Protein AF-A0A1U9Z6N2-F1 (afdb_monomer_lite)

InterPro domains:
  IPR008523 Protein of unknown function DUF805 [PF05656] (53-151)
  IPR008523 Protein of unknown function DUF805 [PTHR34980] (44-156)

Organism: NCBI:txid1122214

Sequence (159 aa):
MANARLLRSLRTGRSLMPGQQGKIMSESPTSIVGRDHRNVGFVEAFQLTFKNYALFSGRSSRGAFWFWVLWTIIISGVLGGIDSVLFGKVGYLQGLWNLATLIPSIAISARRLHDVGRSGWWQLIGFTVIGLFVLLYWYCKPGQEQTNDFGADVEAGRA

Structure (mmCIF, N/CA/C/O backbone):
data_AF-A0A1U9Z6N2-F1
#
_entry.id   AF-A0A1U9Z6N2-F1
#
loop_
_atom_site.group_PDB
_atom_site.id
_atom_site.type_symbol
_atom_site.label_atom_id
_atom_site.label_alt_id
_atom_site.label_comp_id
_atom_site.label_asym_id
_atom_site.label_entity_id
_atom_site.label_seq_id
_atom_site.pdbx_PDB_ins_code
_atom_site.Cartn_x
_atom_site.Cartn_y
_atom_site.Cartn_z
_atom_site.occupancy
_atom_site.B_iso_or_equiv
_atom_site.auth_seq_id
_atom_site.auth_comp_id
_atom_site.auth_asym_id
_atom_site.auth_atom_id
_atom_site.pdbx_PDB_model_num
ATOM 1 N N . MET A 1 1 ? -39.430 45.584 53.805 1.00 47.53 1 MET A N 1
ATOM 2 C CA . MET A 1 1 ? -39.440 45.876 52.356 1.00 47.53 1 MET A CA 1
ATOM 3 C C . MET A 1 1 ? -38.312 45.083 51.708 1.00 47.53 1 MET A C 1
ATOM 5 O O . MET A 1 1 ? -37.198 45.243 52.170 1.00 47.53 1 MET A O 1
ATOM 9 N N . ALA A 1 2 ? -38.644 44.238 50.716 1.00 47.06 2 ALA A N 1
ATOM 10 C CA . ALA A 1 2 ? -37.782 43.577 49.712 1.00 47.06 2 ALA A CA 1
ATOM 11 C C . ALA A 1 2 ? -36.593 42.698 50.188 1.00 47.06 2 ALA A C 1
ATOM 13 O O . ALA A 1 2 ? -35.789 43.110 50.999 1.00 47.06 2 ALA A O 1
ATOM 14 N N . ASN A 1 3 ? -36.294 41.507 49.666 1.00 45.03 3 ASN A N 1
ATOM 15 C CA . ASN A 1 3 ? -37.001 40.521 48.848 1.00 45.03 3 ASN A CA 1
ATOM 16 C C . ASN A 1 3 ? -36.0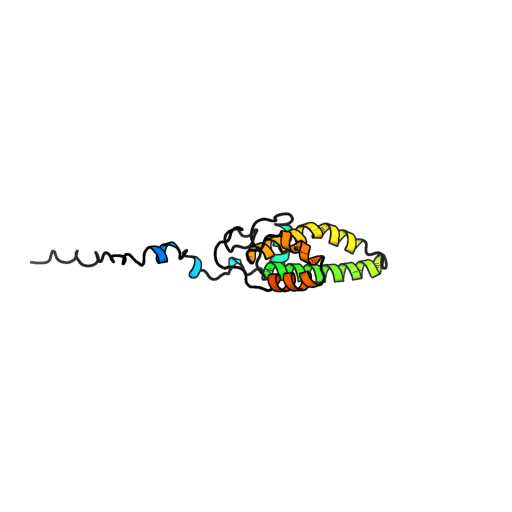82 39.274 48.830 1.00 45.03 3 ASN A C 1
ATOM 18 O O . ASN A 1 3 ? -35.190 39.159 47.995 1.00 45.03 3 ASN A O 1
ATOM 22 N N . ALA A 1 4 ? -36.262 38.334 49.760 1.00 55.12 4 ALA A N 1
ATOM 23 C CA . ALA A 1 4 ? -35.518 37.068 49.802 1.00 55.12 4 ALA A CA 1
ATOM 24 C C . ALA A 1 4 ? -36.138 36.031 48.843 1.00 55.12 4 ALA A C 1
ATOM 26 O O . ALA A 1 4 ? -36.643 34.991 49.266 1.00 55.12 4 ALA A O 1
ATOM 27 N N . ARG A 1 5 ? -36.205 36.351 47.543 1.00 59.22 5 ARG A N 1
ATOM 28 C CA . ARG A 1 5 ? -36.990 35.559 46.581 1.00 59.22 5 ARG A CA 1
ATOM 29 C C . ARG A 1 5 ? -36.342 35.433 45.196 1.00 59.22 5 ARG A C 1
ATOM 31 O O . ARG A 1 5 ? -37.028 35.620 44.206 1.00 59.22 5 ARG A O 1
ATOM 38 N N . LEU A 1 6 ? -35.051 35.088 45.113 1.00 52.03 6 LEU A N 1
ATOM 39 C CA . LEU A 1 6 ? -34.388 34.723 43.842 1.00 52.03 6 LEU A CA 1
ATOM 40 C C . LEU A 1 6 ? -33.299 33.636 43.989 1.00 52.03 6 LEU A C 1
ATOM 42 O O . LEU A 1 6 ? -32.254 33.707 43.359 1.00 52.03 6 LEU A O 1
ATOM 46 N N . LEU A 1 7 ? -33.523 32.595 44.797 1.00 49.47 7 LEU A N 1
ATOM 47 C CA . LEU A 1 7 ? -32.662 31.395 44.799 1.00 49.47 7 LEU A CA 1
ATOM 48 C C . LEU A 1 7 ? -33.505 30.117 44.804 1.00 49.47 7 LEU A C 1
ATOM 50 O O . LEU A 1 7 ? -33.452 29.322 45.742 1.00 49.47 7 LEU A O 1
ATOM 54 N N . ARG A 1 8 ? -34.367 29.936 43.795 1.00 56.94 8 ARG A N 1
ATOM 55 C CA . ARG A 1 8 ? -35.213 28.734 43.742 1.00 56.94 8 ARG A CA 1
ATOM 56 C C . ARG A 1 8 ? -35.734 28.336 42.356 1.00 56.94 8 ARG A C 1
ATOM 58 O O . ARG A 1 8 ? -36.897 27.964 42.256 1.00 56.94 8 ARG A O 1
ATOM 65 N N . SER A 1 9 ? -34.930 28.380 41.288 1.00 55.06 9 SER A N 1
ATOM 66 C CA . SER A 1 9 ? -35.453 27.917 39.985 1.00 55.06 9 SER A CA 1
ATOM 67 C C . SER A 1 9 ? -34.528 27.175 39.025 1.00 55.06 9 SER A C 1
ATOM 69 O O . SER A 1 9 ? -34.965 26.945 37.908 1.00 55.06 9 SER A O 1
ATOM 71 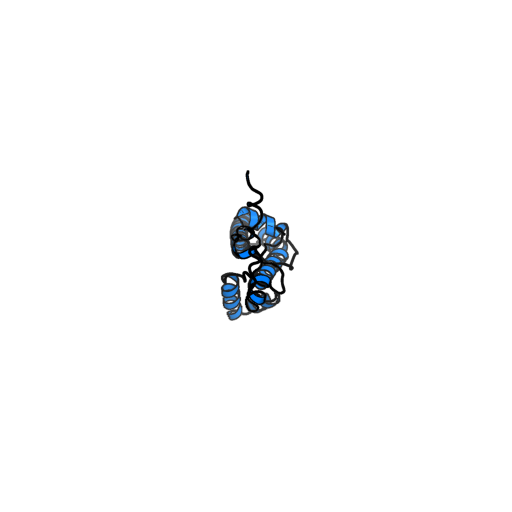N N . LEU A 1 10 ? -33.335 26.702 39.403 1.00 52.41 10 LEU A N 1
ATOM 72 C CA . LEU A 1 10 ? -32.579 25.791 38.516 1.00 52.41 10 LEU A CA 1
ATOM 73 C C . LEU A 1 10 ? -32.012 24.566 39.245 1.00 52.41 10 LEU A C 1
ATOM 75 O O . LEU A 1 10 ? -30.939 24.067 38.932 1.00 52.41 10 LEU A O 1
ATOM 79 N N . ARG A 1 11 ? -32.788 24.028 40.194 1.00 55.97 11 ARG A N 1
ATOM 80 C CA . ARG A 1 11 ? -32.681 22.624 40.615 1.00 55.97 11 ARG A CA 1
ATOM 81 C C . ARG A 1 11 ? -33.735 21.803 39.878 1.00 55.97 11 ARG A C 1
ATOM 83 O O . ARG A 1 11 ? -34.561 21.139 40.494 1.00 55.97 11 ARG A O 1
ATOM 90 N N . THR A 1 12 ? -33.722 21.855 38.553 1.00 55.84 12 THR A N 1
ATOM 91 C CA . THR A 1 12 ? -34.437 20.859 37.755 1.00 55.84 12 THR A CA 1
ATOM 92 C C . THR A 1 12 ? -33.459 19.719 37.543 1.00 55.84 12 THR A C 1
ATOM 94 O O . THR A 1 12 ? -32.788 19.623 36.519 1.00 55.84 12 THR A O 1
ATOM 97 N N . GLY A 1 13 ? -33.325 18.888 38.579 1.00 50.91 13 GLY A N 1
ATOM 98 C CA . GLY A 1 13 ? -32.757 17.558 38.435 1.00 50.91 13 GLY A CA 1
ATOM 99 C C . GLY A 1 13 ? -33.603 16.831 37.404 1.00 50.91 13 GLY A C 1
ATOM 100 O O . GLY A 1 13 ? -34.703 16.371 37.705 1.00 50.91 13 GLY A O 1
ATOM 101 N N . ARG A 1 14 ? -33.120 16.815 36.162 1.00 58.38 14 ARG A N 1
ATOM 102 C CA . ARG A 1 14 ? -33.678 16.027 35.073 1.00 58.38 14 ARG A CA 1
ATOM 103 C C . ARG A 1 14 ? -33.489 14.575 35.481 1.00 58.38 14 ARG A C 1
ATOM 105 O O . ARG A 1 14 ? -32.421 14.011 35.280 1.00 58.38 14 ARG A O 1
ATOM 112 N N . SER A 1 15 ? -34.503 14.026 36.143 1.00 57.16 15 SER A N 1
ATOM 113 C CA . SER A 1 15 ? -34.599 12.607 36.448 1.00 57.16 15 SER A CA 1
ATOM 114 C C . SER A 1 15 ? -34.407 11.858 35.135 1.00 57.16 15 SER A C 1
ATOM 116 O O . SER A 1 15 ? -35.240 11.943 34.228 1.00 57.16 15 SER A O 1
ATOM 118 N N . LEU A 1 16 ? -33.234 11.245 34.980 1.00 56.09 16 LEU A N 1
ATOM 119 C CA . LEU A 1 16 ? -32.918 10.437 33.818 1.00 56.09 16 LEU A CA 1
ATOM 120 C C . LEU A 1 16 ? -33.858 9.238 33.874 1.00 56.09 16 LEU A C 1
ATOM 122 O O . LEU A 1 16 ? -33.782 8.425 34.792 1.00 56.09 16 LEU A O 1
ATOM 126 N N . MET A 1 17 ? -34.770 9.175 32.906 1.00 57.25 17 MET A N 1
ATOM 127 C CA . MET A 1 17 ? -35.677 8.050 32.714 1.00 57.25 17 MET A CA 1
ATOM 128 C C . MET A 1 17 ? -34.866 6.739 32.768 1.00 57.25 17 MET A C 1
ATOM 130 O O . MET A 1 17 ? -33.853 6.644 32.066 1.00 57.25 17 MET A O 1
ATOM 134 N N . PRO A 1 18 ? -35.280 5.727 33.552 1.00 57.66 18 PRO A N 1
ATOM 135 C CA . PRO A 1 18 ? -34.489 4.517 33.816 1.0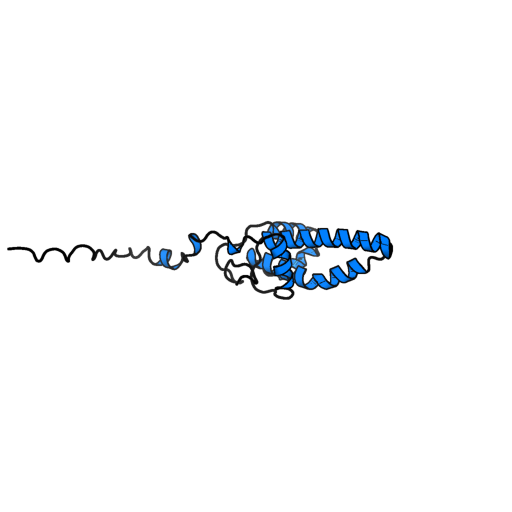0 57.66 18 PRO A CA 1
ATOM 136 C C . PRO A 1 18 ? -34.166 3.668 32.569 1.00 57.66 18 PRO A C 1
ATOM 138 O O . PRO A 1 18 ? -33.338 2.770 32.641 1.00 57.66 18 PRO A O 1
ATOM 141 N N . GLY A 1 19 ? -34.750 3.981 31.405 1.00 55.22 19 GLY A N 1
ATOM 142 C CA . GLY A 1 19 ? -34.420 3.368 30.110 1.00 55.22 19 GLY A CA 1
ATOM 143 C C . GLY A 1 19 ? -33.428 4.146 29.228 1.00 55.22 19 GLY A C 1
ATOM 144 O O . GLY A 1 19 ? -33.098 3.678 28.144 1.00 55.22 19 GLY A O 1
ATOM 145 N N . GLN A 1 20 ? -32.965 5.336 29.634 1.00 54.16 20 GLN A N 1
ATOM 146 C CA . GLN A 1 20 ? -32.043 6.170 28.838 1.00 54.16 20 GLN A CA 1
ATOM 147 C C . GLN A 1 20 ? -30.576 6.047 29.278 1.00 54.16 20 GLN A C 1
ATOM 149 O O . GLN A 1 20 ? -29.684 6.277 28.468 1.00 54.16 20 GLN A O 1
ATOM 154 N N . GLN A 1 21 ? -30.296 5.632 30.519 1.00 50.22 21 GLN A N 1
ATOM 155 C CA . GLN A 1 21 ? -28.917 5.492 31.020 1.00 50.22 21 GLN A CA 1
ATOM 156 C C . GLN A 1 21 ? -28.086 4.476 30.219 1.00 50.22 21 GLN A C 1
ATOM 158 O O . GLN A 1 21 ? -26.914 4.726 29.957 1.00 50.22 21 GLN A O 1
ATOM 163 N N . GLY A 1 22 ? -28.702 3.386 29.745 1.00 49.69 22 GLY A N 1
ATOM 164 C CA . GLY A 1 22 ? -28.019 2.394 28.907 1.00 49.69 22 GLY A CA 1
ATOM 165 C C . GLY A 1 22 ? -27.646 2.903 27.509 1.00 49.69 22 GLY A C 1
ATOM 166 O O . GLY A 1 22 ? -26.674 2.430 26.935 1.00 49.69 22 GLY A O 1
ATOM 167 N N . LYS A 1 23 ? -28.380 3.892 26.979 1.00 51.22 23 LYS A N 1
ATOM 168 C CA . LYS A 1 23 ? -28.142 4.459 25.642 1.00 51.22 23 LYS A CA 1
ATOM 169 C C . LYS A 1 23 ? -27.112 5.591 25.667 1.00 51.22 23 LYS A C 1
ATOM 171 O O . LYS A 1 23 ? -26.280 5.692 24.774 1.00 51.22 23 LYS A O 1
ATOM 176 N N . ILE A 1 24 ? -27.127 6.408 26.720 1.00 52.84 24 ILE A N 1
ATOM 177 C CA . ILE A 1 24 ? -26.227 7.564 26.844 1.00 52.84 24 ILE A CA 1
ATOM 178 C C . ILE A 1 24 ? -24.794 7.119 27.193 1.00 52.84 24 ILE A C 1
ATOM 180 O O . ILE A 1 24 ? -23.842 7.787 26.812 1.00 52.84 24 ILE A O 1
ATOM 184 N N . MET A 1 25 ? -24.615 5.975 27.868 1.00 49.19 25 MET A N 1
ATOM 185 C CA . MET A 1 25 ? -23.278 5.481 28.232 1.00 49.19 25 MET A CA 1
ATOM 186 C C . MET A 1 25 ? -22.560 4.726 27.094 1.00 49.19 25 MET A C 1
ATOM 188 O O . MET A 1 25 ? -21.350 4.531 27.173 1.00 49.19 25 MET A O 1
ATOM 192 N N . SER A 1 26 ? -23.275 4.317 26.034 1.00 53.66 26 SER A N 1
ATOM 193 C CA . SER A 1 26 ? -22.680 3.677 24.845 1.00 53.66 26 SER A CA 1
ATOM 194 C C . SER A 1 26 ? -22.383 4.650 23.704 1.00 53.66 26 SER A C 1
ATOM 196 O O . SER A 1 26 ? -21.594 4.339 22.814 1.00 53.66 26 SER A O 1
ATOM 198 N N . GLU A 1 27 ? -23.027 5.817 23.696 1.00 54.69 27 GLU A N 1
ATOM 199 C CA . GLU A 1 27 ? -22.744 6.875 22.730 1.00 54.69 27 GLU A CA 1
ATOM 200 C C . GLU A 1 27 ? -21.505 7.644 23.205 1.00 54.69 27 GLU A C 1
ATOM 202 O O . GLU A 1 27 ? -21.586 8.676 23.868 1.00 54.69 27 GLU A O 1
ATOM 207 N N . SER A 1 28 ? -20.327 7.089 22.896 1.00 54.28 28 SER A N 1
ATOM 208 C CA . SER A 1 28 ? -19.051 7.802 22.998 1.00 54.28 28 SER A CA 1
ATOM 209 C C . SER A 1 28 ? -19.193 9.205 22.375 1.00 54.28 28 SER A C 1
ATOM 211 O O . SER A 1 28 ? -19.788 9.310 21.296 1.00 54.28 28 SER A O 1
ATOM 213 N N . PRO A 1 29 ? -18.619 10.273 22.967 1.00 52.62 29 PRO A N 1
ATOM 214 C CA . PRO A 1 29 ? -18.702 11.653 22.463 1.00 52.62 29 PRO A CA 1
ATOM 215 C C . PRO A 1 29 ? -18.167 11.870 21.036 1.00 52.62 29 PRO A C 1
ATOM 217 O O . PRO A 1 29 ? -18.135 12.995 20.552 1.00 52.62 29 PRO A O 1
ATOM 220 N N . THR A 1 30 ? -17.710 10.825 20.352 1.00 54.38 30 THR A N 1
ATOM 221 C CA . THR A 1 30 ? -17.123 10.875 19.014 1.00 54.38 30 THR A CA 1
ATOM 222 C C . THR A 1 30 ? -18.124 11.104 17.881 1.00 54.38 30 THR A C 1
ATOM 224 O O . THR A 1 30 ? -17.682 11.410 16.780 1.00 54.38 30 THR A O 1
ATOM 227 N N . SER A 1 31 ? -19.446 11.020 18.091 1.00 53.53 31 SER A N 1
ATOM 228 C CA . SER A 1 31 ? -20.420 11.200 16.991 1.00 53.53 31 SER A CA 1
ATOM 229 C C . SER A 1 31 ? -20.492 12.631 16.429 1.00 53.53 31 SER A C 1
ATOM 231 O O . SER A 1 31 ? -20.969 12.827 15.313 1.00 53.53 31 SER A O 1
ATOM 233 N N . ILE A 1 32 ? -19.992 13.624 17.170 1.00 53.53 32 ILE A N 1
ATOM 234 C CA . ILE A 1 32 ? -19.933 15.044 16.771 1.00 53.53 32 ILE A CA 1
ATOM 235 C C . ILE A 1 32 ? -18.569 15.477 16.215 1.00 53.53 32 ILE A C 1
ATOM 237 O O . ILE A 1 32 ? -18.455 16.574 15.670 1.00 53.53 32 ILE A O 1
ATOM 241 N N . VAL A 1 33 ? -17.541 14.628 16.309 1.00 58.81 33 VAL A N 1
ATOM 242 C CA . VAL A 1 33 ? -16.225 14.885 15.711 1.00 58.81 33 VAL A CA 1
ATOM 243 C C . VAL A 1 33 ? -16.229 14.263 14.317 1.00 58.81 33 VAL A C 1
ATOM 245 O O . VAL A 1 33 ? -16.231 13.042 14.166 1.00 58.81 33 VAL A O 1
ATOM 248 N N . GLY A 1 34 ? -16.276 15.098 13.276 1.00 64.12 34 GLY A N 1
ATOM 249 C CA . GLY A 1 34 ? -16.109 14.626 11.899 1.00 64.12 34 GLY A CA 1
ATOM 250 C C . GLY A 1 34 ? -14.816 13.813 11.771 1.00 64.12 34 GLY A C 1
ATOM 251 O O . GLY A 1 34 ? -13.837 14.113 12.445 1.00 64.12 34 GLY A O 1
ATOM 252 N N . ARG A 1 35 ? -14.795 12.774 10.923 1.00 71.25 35 ARG A N 1
ATOM 253 C CA . ARG A 1 35 ? -13.655 11.841 10.777 1.00 71.25 35 ARG A CA 1
ATOM 254 C C . ARG A 1 35 ? -12.412 12.469 10.112 1.00 71.25 35 ARG A C 1
ATOM 256 O O . ARG A 1 35 ? -11.803 11.842 9.246 1.00 71.25 35 ARG A O 1
ATOM 263 N N . ASP A 1 36 ? -12.003 13.674 10.499 1.00 73.00 36 ASP A N 1
ATOM 264 C CA . ASP A 1 36 ? -10.854 14.386 9.927 1.00 73.00 36 ASP A CA 1
ATOM 265 C C . ASP A 1 36 ? -9.541 13.596 10.080 1.00 73.00 36 ASP A C 1
ATOM 267 O O . ASP A 1 36 ? -8.759 13.486 9.137 1.00 73.00 36 ASP A O 1
ATOM 271 N N . HIS A 1 37 ? -9.395 12.878 11.192 1.00 74.19 37 HIS A N 1
ATOM 272 C CA . HIS A 1 37 ? -8.277 12.004 11.519 1.00 74.19 37 HIS A CA 1
ATOM 273 C C . HIS A 1 37 ? -8.100 10.831 10.544 1.00 74.19 37 HIS A C 1
ATOM 275 O O . HIS A 1 37 ? -7.059 10.175 10.566 1.00 74.19 37 HIS A O 1
ATOM 281 N N . ARG A 1 38 ? -9.073 10.588 9.651 1.00 80.44 38 ARG A N 1
ATOM 282 C CA . ARG A 1 38 ? -9.039 9.551 8.605 1.00 80.44 38 ARG A CA 1
ATOM 283 C C . ARG A 1 38 ? -8.792 10.119 7.209 1.00 80.44 38 ARG A C 1
ATOM 285 O O . ARG A 1 38 ? -8.583 9.351 6.271 1.00 80.44 38 ARG A O 1
ATOM 292 N N . ASN A 1 39 ? -8.813 11.441 7.055 1.00 87.81 39 ASN A N 1
ATOM 293 C CA . ASN A 1 39 ? -8.459 12.102 5.808 1.00 87.81 39 ASN A CA 1
ATOM 294 C C . ASN A 1 39 ? -6.938 12.178 5.725 1.00 87.81 39 ASN A C 1
ATOM 296 O O . ASN A 1 39 ? -6.320 13.069 6.303 1.00 87.81 39 ASN A O 1
ATOM 300 N N . VAL A 1 40 ? -6.340 11.198 5.055 1.00 91.38 40 VAL A N 1
ATOM 301 C CA . VAL A 1 40 ? -4.898 11.140 4.802 1.00 91.38 40 VAL A CA 1
ATOM 302 C C . VAL A 1 40 ? -4.606 11.765 3.448 1.00 91.38 40 VAL A C 1
ATOM 304 O O . VAL A 1 40 ? -5.240 11.397 2.463 1.00 91.38 40 VAL A O 1
ATOM 307 N N . GLY A 1 41 ? -3.671 12.715 3.398 1.00 93.38 41 GLY A N 1
ATOM 308 C CA . GLY A 1 41 ? -3.248 13.348 2.148 1.00 93.38 41 GLY A CA 1
ATOM 309 C C . GLY A 1 41 ? -2.360 12.444 1.285 1.00 93.38 41 GLY A C 1
ATOM 310 O O . GLY A 1 41 ? -1.773 11.476 1.764 1.00 93.38 41 GLY A O 1
ATOM 311 N N . PHE A 1 42 ? -2.200 12.794 0.007 1.00 93.06 42 PHE A N 1
ATOM 312 C CA . PHE A 1 42 ? -1.390 12.028 -0.951 1.00 93.06 42 PHE A CA 1
ATOM 313 C C . PHE A 1 42 ? 0.073 11.835 -0.503 1.00 93.06 42 PHE A C 1
ATOM 315 O O . PHE A 1 42 ? 0.581 10.715 -0.492 1.00 93.06 42 PHE A O 1
ATOM 322 N N . VAL A 1 43 ? 0.746 12.917 -0.095 1.00 94.75 43 VAL A N 1
ATOM 323 C CA . VAL A 1 43 ? 2.140 12.876 0.401 1.00 94.75 43 VAL A CA 1
ATOM 324 C C . VAL A 1 43 ? 2.215 12.227 1.779 1.00 94.75 43 VAL A C 1
ATOM 326 O O . VAL A 1 43 ? 3.136 11.478 2.093 1.00 94.75 43 VAL A O 1
ATOM 329 N N . GLU A 1 44 ? 1.215 12.491 2.607 1.00 93.62 44 GLU A N 1
ATOM 330 C CA . GLU A 1 44 ? 1.172 11.981 3.965 1.00 93.62 44 GLU A CA 1
ATOM 331 C C . GLU A 1 44 ? 1.032 10.457 4.005 1.00 93.62 44 GLU A C 1
ATOM 333 O O . GLU A 1 44 ? 1.668 9.812 4.831 1.00 93.62 44 GLU A O 1
ATOM 338 N N . ALA A 1 45 ? 0.276 9.856 3.082 1.00 93.69 45 ALA A N 1
ATOM 339 C CA . ALA A 1 45 ? 0.177 8.403 2.964 1.00 93.69 45 ALA A CA 1
ATOM 340 C C . ALA A 1 45 ? 1.550 7.744 2.746 1.00 93.69 45 ALA A C 1
ATOM 342 O O . ALA A 1 45 ? 1.837 6.692 3.323 1.00 93.69 45 ALA A O 1
ATOM 343 N N . PHE A 1 46 ? 2.421 8.383 1.960 1.00 94.19 46 PHE A N 1
ATOM 344 C CA . PHE A 1 46 ? 3.792 7.924 1.753 1.00 94.19 46 PHE A CA 1
ATOM 345 C C . PHE A 1 46 ? 4.586 7.976 3.063 1.00 94.19 46 PHE A C 1
ATOM 347 O O . PHE A 1 46 ? 5.142 6.968 3.498 1.00 94.19 46 PHE A O 1
ATOM 354 N N . GLN A 1 47 ? 4.565 9.121 3.749 1.00 94.12 47 GLN A N 1
ATOM 355 C CA . GLN A 1 47 ? 5.257 9.306 5.027 1.00 94.12 47 GLN A CA 1
ATOM 356 C C . GLN A 1 47 ? 4.751 8.341 6.104 1.00 94.12 47 GLN A C 1
ATOM 358 O O . GLN A 1 47 ? 5.551 7.710 6.789 1.00 94.12 47 GLN A O 1
ATOM 363 N N . LEU A 1 48 ? 3.433 8.175 6.228 1.00 92.81 48 LEU A N 1
ATOM 364 C CA . LEU A 1 48 ? 2.810 7.257 7.179 1.00 92.81 48 LEU A CA 1
ATOM 365 C C . LEU A 1 48 ? 3.166 5.802 6.890 1.00 92.81 48 LEU A C 1
ATOM 367 O O . LEU A 1 48 ? 3.305 5.023 7.829 1.00 92.81 48 LEU A O 1
ATOM 371 N N . THR A 1 49 ? 3.330 5.420 5.624 1.00 92.56 49 THR A N 1
ATOM 372 C CA . THR A 1 49 ? 3.716 4.048 5.277 1.00 92.56 49 THR A CA 1
ATOM 373 C C . THR A 1 49 ? 5.128 3.736 5.762 1.00 92.56 49 THR A C 1
ATOM 375 O O . THR A 1 49 ? 5.329 2.718 6.419 1.00 92.56 49 THR A O 1
ATOM 378 N N . PHE A 1 50 ? 6.085 4.639 5.536 1.00 93.19 50 PHE A N 1
ATOM 379 C CA . PHE A 1 50 ? 7.453 4.468 6.035 1.00 93.19 50 PHE A CA 1
ATOM 380 C C . PHE A 1 50 ? 7.579 4.700 7.548 1.00 93.19 50 PHE A C 1
ATOM 382 O O . PHE A 1 50 ? 8.376 4.030 8.197 1.00 93.19 50 PHE A O 1
ATOM 389 N N . LYS A 1 51 ? 6.760 5.573 8.148 1.00 93.56 51 LYS A N 1
ATOM 390 C CA . LYS A 1 51 ? 6.681 5.723 9.612 1.00 93.56 51 LYS A CA 1
ATOM 391 C C . LYS A 1 51 ? 6.190 4.433 10.275 1.00 93.56 51 LYS A C 1
ATOM 393 O O . LYS A 1 51 ? 6.699 4.035 11.315 1.00 93.56 51 LYS A O 1
ATOM 398 N N . ASN A 1 52 ? 5.225 3.765 9.647 1.00 91.69 52 ASN A N 1
ATOM 399 C CA . ASN A 1 52 ? 4.623 2.518 10.117 1.00 91.69 52 ASN A CA 1
ATOM 400 C C . ASN A 1 52 ? 5.149 1.299 9.336 1.00 91.69 52 ASN A C 1
ATOM 402 O O . ASN A 1 52 ? 4.379 0.393 9.009 1.00 91.69 52 ASN A O 1
ATOM 406 N N . TYR A 1 53 ? 6.449 1.287 9.024 1.00 91.06 53 TYR A N 1
ATOM 407 C CA . TYR A 1 53 ? 7.056 0.343 8.080 1.00 91.06 53 TYR A CA 1
ATOM 408 C C . TYR A 1 53 ? 6.789 -1.132 8.419 1.00 91.06 53 TYR A C 1
ATOM 410 O O . TYR A 1 53 ? 6.380 -1.902 7.558 1.00 91.06 53 TYR A O 1
ATOM 418 N N . ALA A 1 54 ? 6.978 -1.519 9.683 1.00 93.38 54 ALA A N 1
ATOM 419 C CA . ALA A 1 54 ? 6.735 -2.877 10.182 1.00 93.38 54 ALA A CA 1
ATOM 420 C C . ALA A 1 54 ? 5.648 -2.912 11.273 1.00 93.38 54 ALA A C 1
ATOM 422 O O . ALA A 1 54 ? 5.602 -3.831 12.090 1.00 93.38 54 ALA A O 1
ATOM 423 N N . LEU A 1 55 ? 4.779 -1.895 11.314 1.00 92.12 55 LEU A N 1
ATOM 424 C CA . LEU A 1 55 ? 3.691 -1.826 12.284 1.00 92.12 55 LEU A CA 1
ATOM 425 C C . LEU A 1 55 ? 2.434 -2.487 11.703 1.00 92.12 55 LEU A C 1
ATOM 427 O O . LEU A 1 55 ? 1.763 -1.933 10.829 1.00 92.12 55 LEU A O 1
ATOM 431 N N . PHE A 1 56 ? 2.122 -3.681 12.204 1.00 91.62 56 PHE A N 1
ATOM 432 C CA . PHE A 1 56 ? 0.943 -4.458 11.798 1.00 91.62 56 PHE A CA 1
ATOM 433 C C . PHE A 1 56 ? -0.297 -4.169 12.652 1.00 91.62 56 PHE A C 1
ATOM 435 O O . PHE A 1 56 ? -1.407 -4.534 12.268 1.00 91.62 56 PHE A O 1
ATOM 442 N N . SER A 1 57 ? -0.125 -3.532 13.811 1.00 88.31 57 SER A N 1
ATOM 443 C CA . SER A 1 57 ? -1.220 -3.160 14.703 1.00 88.31 57 SER A CA 1
ATOM 444 C C . SER A 1 57 ? -1.878 -1.845 14.284 1.00 88.31 57 SER A C 1
ATOM 446 O O . SER A 1 57 ? -1.297 -1.015 13.582 1.00 88.31 57 SER A O 1
ATOM 448 N N . GLY A 1 58 ? -3.121 -1.662 14.727 1.00 88.69 58 GLY A N 1
ATOM 449 C CA . GLY A 1 58 ? -3.925 -0.491 14.407 1.00 88.69 58 GLY A CA 1
ATOM 450 C C . GLY A 1 58 ? -4.665 -0.611 13.079 1.00 88.69 58 GLY A C 1
ATOM 451 O O . GLY A 1 58 ? -4.816 -1.696 12.505 1.00 88.69 58 GLY A O 1
ATOM 452 N N . ARG A 1 59 ? -5.170 0.534 12.617 1.00 90.94 59 ARG A N 1
ATOM 453 C CA . ARG A 1 59 ? -6.116 0.635 11.506 1.00 90.94 59 ARG A CA 1
ATOM 454 C C . ARG A 1 59 ? -5.625 1.650 10.486 1.00 90.94 59 ARG A C 1
ATOM 456 O O . ARG A 1 59 ? -4.969 2.630 10.837 1.00 90.94 59 ARG A O 1
ATOM 463 N N . SER A 1 60 ? -5.944 1.397 9.221 1.00 92.88 60 SER A N 1
ATOM 464 C CA . SER A 1 60 ? -5.646 2.328 8.135 1.00 92.88 60 SER A CA 1
ATOM 465 C C . SER A 1 60 ? -6.882 2.647 7.315 1.00 92.88 60 SER A C 1
ATOM 467 O O . SER A 1 60 ? -7.662 1.772 6.921 1.00 92.88 60 SER A O 1
ATOM 469 N N . SER A 1 61 ? -7.047 3.939 7.065 1.00 92.25 61 SER A N 1
ATOM 470 C CA . SER A 1 61 ? -8.098 4.507 6.243 1.00 92.25 61 SER A CA 1
ATOM 471 C C . SER A 1 61 ? -7.961 4.056 4.791 1.00 92.25 61 SER A C 1
ATOM 473 O O . SER A 1 61 ? -6.893 3.683 4.297 1.00 92.25 61 SER A O 1
ATOM 475 N N . ARG A 1 62 ? -9.076 4.145 4.061 1.00 92.88 62 ARG A N 1
ATOM 476 C CA . ARG A 1 62 ? -9.083 3.899 2.615 1.00 92.88 62 ARG A CA 1
ATOM 477 C C . ARG A 1 62 ? -8.131 4.845 1.873 1.00 92.88 62 ARG A C 1
ATOM 479 O O . ARG A 1 62 ? -7.491 4.415 0.925 1.00 92.88 62 ARG A O 1
ATOM 486 N N . GLY A 1 63 ? -8.032 6.104 2.314 1.00 92.56 63 GLY A N 1
ATOM 487 C CA . GLY A 1 63 ? -7.184 7.115 1.684 1.00 92.56 63 GLY A CA 1
ATOM 488 C C . GLY A 1 63 ? -5.712 6.731 1.768 1.00 92.56 63 GLY A C 1
ATOM 489 O O . GLY A 1 63 ? -5.052 6.651 0.739 1.00 92.56 63 GLY A O 1
ATOM 490 N N . ALA A 1 64 ? -5.233 6.387 2.968 1.00 94.31 64 ALA A N 1
ATOM 491 C CA . ALA A 1 64 ? -3.856 5.937 3.169 1.00 94.31 64 ALA A CA 1
ATOM 492 C C . ALA A 1 64 ? -3.507 4.723 2.295 1.00 94.31 64 ALA A C 1
ATOM 494 O O . ALA A 1 64 ? -2.488 4.726 1.607 1.00 94.31 64 ALA A O 1
ATOM 495 N N . PHE A 1 65 ? -4.381 3.711 2.277 1.00 95.25 65 PHE A N 1
ATOM 496 C CA . PHE A 1 65 ? -4.171 2.499 1.484 1.00 95.25 65 PHE A CA 1
ATOM 497 C C . PHE A 1 65 ? -4.140 2.781 -0.024 1.00 95.25 65 PHE A C 1
ATOM 499 O O . PHE A 1 65 ? -3.208 2.368 -0.709 1.00 95.25 65 PHE A O 1
ATOM 506 N N . TRP A 1 66 ? -5.128 3.504 -0.557 1.00 96.06 66 TRP A N 1
ATOM 507 C CA . TRP A 1 66 ? -5.205 3.762 -1.997 1.00 96.06 66 TRP A CA 1
ATOM 508 C C . TRP A 1 66 ? -4.112 4.713 -2.484 1.00 96.06 66 TRP A C 1
ATOM 510 O O . TRP A 1 66 ? -3.574 4.507 -3.569 1.00 96.06 66 TRP A O 1
ATOM 520 N N . PHE A 1 67 ? -3.719 5.705 -1.682 1.00 96.38 67 PHE A N 1
ATOM 521 C CA . PHE A 1 67 ? -2.573 6.547 -2.021 1.00 96.38 67 PHE A CA 1
ATOM 522 C C . PHE A 1 67 ? -1.254 5.778 -1.974 1.00 96.38 67 PHE A C 1
ATOM 524 O O . PHE A 1 67 ? -0.416 6.001 -2.844 1.00 96.38 67 PHE A O 1
ATOM 531 N N . TRP A 1 68 ? -1.081 4.835 -1.043 1.00 96.06 68 TRP A N 1
ATOM 532 C CA . TRP A 1 68 ? 0.063 3.923 -1.077 1.00 96.06 68 TRP A CA 1
ATOM 533 C C . TRP A 1 68 ? 0.108 3.116 -2.380 1.00 96.06 68 TRP A C 1
ATOM 535 O O . TRP A 1 68 ? 1.129 3.131 -3.061 1.00 96.06 68 TRP A O 1
ATOM 545 N N . VAL A 1 69 ? -1.009 2.497 -2.781 1.00 95.50 69 VAL A N 1
ATOM 546 C CA . VAL A 1 69 ? -1.099 1.746 -4.048 1.00 95.50 69 VAL A CA 1
ATOM 547 C C . VAL A 1 69 ? -0.732 2.628 -5.247 1.00 95.50 69 VAL A C 1
ATOM 549 O O . VAL A 1 69 ? 0.031 2.202 -6.114 1.00 95.50 69 VAL A O 1
ATOM 552 N N . LEU A 1 70 ? -1.220 3.872 -5.285 1.00 96.44 70 LEU A N 1
ATOM 553 C CA . LEU A 1 70 ? -0.866 4.827 -6.339 1.00 96.44 70 LEU A CA 1
ATOM 554 C C . LEU A 1 70 ? 0.634 5.149 -6.349 1.00 96.44 70 LEU A C 1
ATOM 556 O O . LEU A 1 70 ? 1.246 5.125 -7.416 1.00 96.44 70 LEU A O 1
ATOM 560 N N . TRP A 1 71 ? 1.246 5.392 -5.188 1.00 96.94 71 TR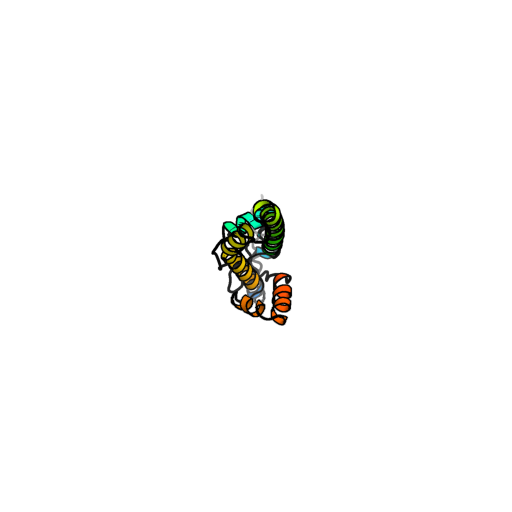P A N 1
ATOM 561 C CA . TRP A 1 71 ? 2.694 5.594 -5.090 1.00 96.94 71 TRP A CA 1
ATOM 562 C C . TRP A 1 71 ? 3.482 4.380 -5.575 1.00 96.94 71 TRP A C 1
ATOM 564 O O . TRP A 1 71 ? 4.442 4.546 -6.326 1.00 96.94 71 TRP A O 1
ATOM 574 N N . THR A 1 72 ? 3.064 3.165 -5.214 1.00 95.12 72 THR A N 1
ATOM 575 C CA . THR A 1 72 ? 3.700 1.933 -5.693 1.00 95.12 72 THR A CA 1
ATOM 576 C C . THR A 1 72 ? 3.646 1.836 -7.218 1.00 95.12 72 THR A C 1
ATOM 578 O O . THR A 1 72 ? 4.661 1.508 -7.830 1.00 95.12 72 THR A O 1
ATOM 581 N N . ILE A 1 73 ? 2.509 2.164 -7.845 1.00 95.19 73 ILE A N 1
ATOM 582 C CA . ILE A 1 73 ? 2.358 2.163 -9.310 1.00 95.19 73 ILE A CA 1
ATOM 583 C C . ILE A 1 73 ? 3.273 3.213 -9.956 1.00 95.19 73 ILE A C 1
ATOM 585 O O . ILE A 1 73 ? 4.006 2.887 -10.890 1.00 95.19 73 ILE A O 1
ATOM 589 N N . ILE A 1 74 ? 3.268 4.450 -9.445 1.00 96.44 74 ILE A N 1
ATOM 590 C CA . ILE A 1 74 ? 4.083 5.553 -9.978 1.00 96.44 74 ILE A CA 1
ATOM 591 C C . ILE A 1 74 ? 5.571 5.207 -9.898 1.00 96.44 74 ILE A C 1
ATOM 593 O O . ILE A 1 74 ? 6.277 5.278 -10.903 1.00 96.44 74 ILE A O 1
ATOM 597 N N . ILE A 1 75 ? 6.049 4.793 -8.722 1.00 95.56 75 ILE A N 1
ATOM 598 C CA . ILE A 1 75 ? 7.467 4.491 -8.503 1.00 95.56 75 ILE A CA 1
ATOM 599 C C . ILE A 1 75 ? 7.888 3.277 -9.330 1.00 95.56 75 ILE A C 1
ATOM 601 O O . ILE A 1 75 ? 8.941 3.317 -9.958 1.00 95.56 75 ILE A O 1
ATOM 605 N N . SER A 1 76 ? 7.051 2.240 -9.422 1.00 93.06 76 SER A N 1
ATOM 606 C CA . SER A 1 76 ? 7.348 1.075 -10.267 1.00 93.06 76 SER A CA 1
ATOM 607 C C . SER A 1 76 ? 7.465 1.453 -11.745 1.00 93.06 76 SER A C 1
ATOM 609 O O . SER A 1 76 ? 8.370 0.975 -12.423 1.00 93.06 76 SER A O 1
ATOM 611 N N . GLY A 1 77 ? 6.589 2.333 -12.244 1.00 92.81 77 GLY A N 1
ATOM 612 C CA . GLY A 1 77 ? 6.658 2.831 -13.619 1.00 92.81 77 GLY A CA 1
ATOM 613 C C . GLY A 1 77 ? 7.928 3.643 -13.890 1.00 92.81 77 GLY A C 1
ATOM 614 O O . GLY A 1 77 ? 8.605 3.413 -14.892 1.00 92.81 77 GLY A O 1
ATOM 615 N N . VAL A 1 78 ? 8.289 4.548 -12.975 1.00 95.12 78 VAL A N 1
ATOM 616 C CA . VAL A 1 78 ? 9.513 5.360 -13.078 1.00 95.12 78 VAL A CA 1
ATOM 617 C C . VAL A 1 78 ? 10.764 4.481 -13.026 1.00 95.12 78 VAL A C 1
ATOM 619 O O . VAL A 1 78 ? 11.626 4.601 -13.894 1.00 95.12 78 VAL A O 1
ATOM 622 N N . LEU A 1 79 ? 10.853 3.567 -12.056 1.00 94.00 79 LEU A N 1
ATOM 623 C CA . LEU A 1 79 ? 11.991 2.656 -11.925 1.00 94.00 79 LEU A CA 1
ATOM 624 C C . LEU A 1 79 ? 12.117 1.725 -13.132 1.00 94.00 79 LEU A C 1
ATOM 626 O O . LEU A 1 79 ? 13.222 1.552 -13.630 1.00 94.00 79 LEU A O 1
ATOM 630 N N . GLY A 1 80 ? 11.006 1.201 -13.658 1.00 91.62 80 GLY A N 1
ATOM 631 C CA . GLY A 1 80 ? 11.017 0.374 -14.867 1.00 91.62 80 GLY A CA 1
ATOM 632 C C . GLY A 1 80 ? 11.504 1.131 -16.107 1.00 91.62 80 GLY A C 1
ATOM 633 O O . GLY A 1 80 ? 12.235 0.574 -16.930 1.00 91.62 80 GLY A O 1
ATOM 634 N N . GLY A 1 81 ? 11.155 2.417 -16.227 1.00 91.62 81 GLY A N 1
ATOM 635 C CA . GLY A 1 81 ? 11.688 3.297 -17.269 1.00 91.62 81 GLY A CA 1
ATOM 636 C C . GLY A 1 81 ? 13.197 3.521 -17.131 1.00 91.62 81 GLY A C 1
ATOM 637 O O . GLY A 1 81 ? 13.926 3.391 -18.112 1.00 91.62 81 GLY A O 1
ATOM 638 N N . ILE A 1 82 ? 13.672 3.795 -15.912 1.00 92.56 82 ILE A N 1
ATOM 639 C CA . ILE A 1 82 ? 15.101 3.985 -15.616 1.00 92.56 82 ILE A CA 1
ATOM 640 C C . ILE A 1 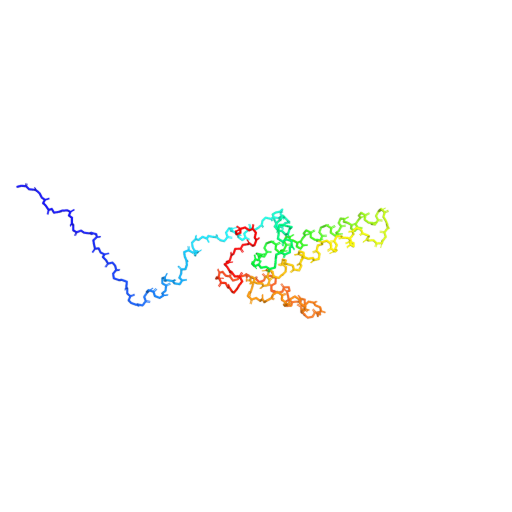82 ? 15.894 2.700 -15.882 1.00 92.56 82 ILE A C 1
ATOM 642 O O . ILE A 1 82 ? 16.908 2.752 -16.576 1.00 92.56 82 ILE A O 1
ATOM 646 N N . ASP A 1 83 ? 15.424 1.552 -15.384 1.00 91.38 83 ASP A N 1
ATOM 647 C CA . ASP A 1 83 ? 16.052 0.246 -15.617 1.00 91.38 83 ASP A CA 1
ATOM 648 C C . ASP A 1 83 ? 16.183 -0.020 -17.121 1.00 91.38 83 ASP A C 1
ATOM 650 O O . ASP A 1 83 ? 17.272 -0.346 -17.592 1.00 91.38 83 ASP A O 1
ATOM 654 N N . SER A 1 84 ? 15.116 0.226 -17.891 1.00 89.88 84 SER A N 1
ATOM 655 C CA . SER A 1 84 ? 15.104 0.014 -19.345 1.00 89.88 84 SER A CA 1
ATOM 656 C C . SER A 1 84 ? 16.164 0.830 -20.089 1.00 89.88 84 SER A C 1
ATOM 658 O O . SER A 1 84 ? 16.690 0.357 -21.095 1.00 89.88 84 SER A O 1
ATOM 660 N N . VAL A 1 85 ? 16.481 2.036 -19.606 1.00 91.88 85 VAL A N 1
ATOM 661 C CA . VAL A 1 85 ? 17.478 2.931 -20.217 1.00 91.88 85 VAL A CA 1
ATOM 662 C C . VAL A 1 85 ? 18.900 2.610 -19.750 1.00 91.88 85 VAL A C 1
ATOM 664 O O . VAL A 1 85 ? 19.819 2.627 -20.563 1.00 91.88 85 VAL A O 1
ATOM 667 N N . LEU A 1 86 ? 19.098 2.326 -18.459 1.00 90.56 86 LEU A N 1
ATOM 668 C CA . LEU A 1 86 ? 20.432 2.164 -17.866 1.00 90.56 86 LEU A CA 1
ATOM 669 C C . LEU A 1 86 ? 20.961 0.727 -17.928 1.00 90.56 86 LEU A C 1
ATOM 671 O O . LEU A 1 86 ? 22.149 0.512 -18.155 1.00 90.56 86 LEU A O 1
ATOM 675 N N . PHE A 1 87 ? 20.088 -0.251 -17.699 1.00 85.31 87 PHE A N 1
ATOM 676 C CA . PHE A 1 87 ? 20.448 -1.654 -17.471 1.00 85.31 87 PHE A CA 1
ATOM 677 C C . PHE A 1 87 ? 19.703 -2.618 -18.409 1.00 85.31 87 PHE A C 1
ATOM 679 O O . PHE A 1 87 ? 19.838 -3.837 -18.293 1.00 85.31 87 PHE A O 1
ATOM 686 N N . GLY A 1 88 ? 18.901 -2.096 -19.342 1.00 83.69 88 GLY A N 1
ATOM 687 C CA . GLY A 1 88 ? 18.027 -2.891 -20.198 1.00 83.69 88 GLY A CA 1
ATOM 688 C C . GLY A 1 88 ? 16.873 -3.537 -19.419 1.00 83.69 88 GLY A C 1
ATOM 689 O O . GLY A 1 88 ? 16.367 -2.999 -18.441 1.00 83.69 88 GLY A O 1
ATOM 690 N N . LYS A 1 89 ? 16.416 -4.718 -19.845 1.00 77.94 89 LYS A N 1
ATOM 691 C CA . LYS A 1 89 ? 15.208 -5.367 -19.286 1.00 77.94 89 LYS A CA 1
ATOM 692 C C . LYS A 1 89 ? 15.470 -6.265 -18.068 1.00 77.94 89 LYS A C 1
ATOM 694 O O . LYS A 1 89 ? 14.707 -7.196 -17.830 1.00 77.94 89 LYS A O 1
ATOM 699 N N . VAL A 1 90 ? 16.550 -6.027 -17.322 1.00 80.06 90 VAL A N 1
ATOM 700 C CA . VAL A 1 90 ? 16.937 -6.892 -16.192 1.00 80.06 90 VAL A CA 1
ATOM 701 C C . VAL A 1 90 ? 16.204 -6.525 -14.892 1.00 80.06 90 VAL A C 1
ATOM 703 O O . VAL A 1 90 ? 15.936 -7.406 -14.081 1.00 80.06 90 VAL A O 1
ATOM 706 N N . GLY A 1 91 ? 15.808 -5.257 -14.718 1.00 85.00 91 GLY A N 1
ATOM 707 C CA . GLY A 1 91 ? 14.914 -4.831 -13.630 1.00 85.00 91 GLY A CA 1
ATOM 708 C C . GLY A 1 91 ? 15.545 -4.812 -12.232 1.00 85.00 91 GLY A C 1
ATOM 709 O O . GLY A 1 91 ? 14.874 -5.145 -11.253 1.00 85.00 91 GLY A O 1
ATOM 710 N N . TYR A 1 92 ? 16.833 -4.471 -12.112 1.00 89.69 92 TYR A N 1
ATOM 711 C CA . TYR A 1 92 ? 17.543 -4.489 -10.827 1.00 89.69 92 TYR A CA 1
ATOM 712 C C . TYR A 1 92 ? 16.961 -3.498 -9.812 1.00 89.69 92 TYR A C 1
ATOM 714 O O . TYR A 1 92 ? 16.743 -3.865 -8.653 1.00 89.69 92 TYR A O 1
ATOM 722 N N . LEU A 1 93 ? 16.692 -2.256 -10.230 1.00 90.06 93 LEU A N 1
ATOM 723 C CA . LEU A 1 93 ? 16.156 -1.229 -9.335 1.00 90.06 93 LEU A CA 1
ATOM 724 C C . LEU A 1 93 ? 14.732 -1.573 -8.907 1.00 90.06 93 LEU A C 1
ATOM 726 O O . LEU A 1 93 ? 14.390 -1.452 -7.728 1.00 90.06 93 LEU A O 1
ATOM 730 N N . GLN A 1 94 ? 13.921 -2.061 -9.846 1.00 90.50 94 GLN A N 1
ATOM 731 C CA . GLN A 1 94 ? 12.579 -2.543 -9.542 1.00 90.50 94 GLN A CA 1
ATOM 732 C C . GLN A 1 94 ? 12.603 -3.722 -8.555 1.00 90.50 94 GLN A C 1
ATOM 734 O O . GLN A 1 94 ? 11.808 -3.754 -7.615 1.00 90.50 94 GLN A O 1
ATOM 739 N N . GLY A 1 95 ? 13.529 -4.670 -8.724 1.00 91.31 95 GLY A N 1
ATOM 740 C CA . GLY A 1 95 ? 13.708 -5.791 -7.801 1.00 91.31 95 GLY A CA 1
ATOM 741 C C . GLY A 1 95 ? 14.029 -5.328 -6.379 1.00 91.31 95 GLY A C 1
ATOM 742 O O . GLY A 1 95 ? 13.379 -5.761 -5.425 1.00 91.31 95 GLY A O 1
ATOM 743 N N . LEU A 1 96 ? 14.971 -4.391 -6.234 1.00 93.75 96 LEU A N 1
ATOM 744 C CA . LEU A 1 96 ? 15.334 -3.830 -4.932 1.00 93.75 96 LEU A CA 1
ATOM 745 C C . LEU A 1 96 ? 14.166 -3.073 -4.284 1.00 93.75 96 LEU A C 1
ATOM 747 O O . LEU A 1 96 ? 13.907 -3.241 -3.093 1.00 93.75 96 LEU A O 1
ATOM 751 N N . TRP A 1 97 ? 13.431 -2.282 -5.066 1.00 94.31 97 TRP A N 1
ATOM 752 C CA . TRP A 1 97 ? 12.242 -1.571 -4.601 1.00 94.31 97 TRP A CA 1
ATOM 753 C C . TRP A 1 97 ? 11.152 -2.519 -4.093 1.00 94.31 97 TRP A C 1
ATOM 755 O O . TRP A 1 97 ? 10.601 -2.304 -3.010 1.00 94.31 97 TRP A O 1
ATOM 765 N N . ASN A 1 98 ? 10.867 -3.592 -4.834 1.00 93.75 98 ASN A N 1
ATOM 766 C CA . ASN A 1 98 ? 9.881 -4.594 -4.434 1.00 93.75 98 ASN A CA 1
ATOM 767 C C . ASN A 1 98 ? 10.264 -5.252 -3.104 1.00 93.75 98 ASN A C 1
ATOM 769 O O . ASN A 1 98 ? 9.411 -5.411 -2.236 1.00 93.75 98 ASN A O 1
ATOM 773 N N . LEU A 1 99 ? 11.545 -5.57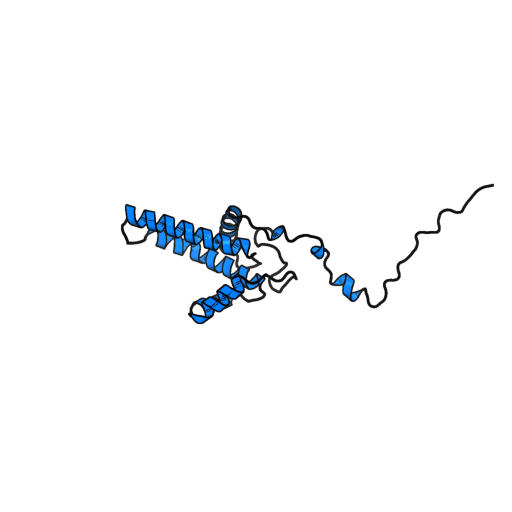8 -2.907 1.00 94.81 99 LEU A N 1
ATOM 774 C CA . LEU A 1 99 ? 12.031 -6.128 -1.639 1.00 94.81 99 LEU A CA 1
ATOM 775 C C . LEU A 1 99 ? 11.925 -5.109 -0.496 1.00 94.81 99 LEU A C 1
ATOM 777 O O . LEU A 1 99 ? 11.417 -5.436 0.576 1.00 94.81 99 LEU A O 1
ATOM 781 N N . ALA A 1 100 ? 12.342 -3.864 -0.734 1.00 94.06 100 ALA A N 1
ATOM 782 C CA . ALA A 1 100 ? 12.299 -2.796 0.262 1.00 94.06 100 ALA A CA 1
ATOM 783 C C . ALA A 1 100 ? 10.868 -2.419 0.677 1.00 94.06 100 ALA A C 1
ATOM 785 O O . ALA A 1 100 ? 10.648 -1.984 1.804 1.00 94.06 100 ALA A O 1
ATOM 786 N N . THR A 1 101 ? 9.885 -2.580 -0.208 1.00 94.94 101 THR A N 1
ATOM 787 C CA . THR A 1 101 ? 8.482 -2.224 0.059 1.00 94.94 101 THR A CA 1
ATOM 788 C C . THR A 1 101 ? 7.578 -3.412 0.362 1.00 94.94 101 THR A C 1
ATOM 790 O O . THR A 1 101 ? 6.398 -3.217 0.669 1.00 94.94 101 THR A O 1
ATOM 793 N N . LEU A 1 102 ? 8.115 -4.634 0.353 1.00 94.88 102 LEU A N 1
ATOM 794 C CA . LEU A 1 102 ? 7.361 -5.848 0.653 1.00 94.88 102 LEU A CA 1
ATOM 795 C C . LEU A 1 102 ? 6.735 -5.789 2.051 1.00 94.88 102 LEU A C 1
ATOM 797 O O . LEU A 1 102 ? 5.524 -5.941 2.204 1.00 94.88 102 LEU A O 1
ATOM 801 N N . ILE A 1 103 ? 7.554 -5.505 3.066 1.00 96.00 103 ILE A N 1
ATOM 802 C CA . ILE A 1 103 ? 7.121 -5.432 4.466 1.00 96.00 103 ILE A CA 1
ATOM 803 C C . ILE A 1 103 ? 6.046 -4.350 4.675 1.00 96.00 103 ILE A C 1
ATOM 805 O O . ILE A 1 103 ? 4.957 -4.699 5.144 1.00 96.00 103 ILE A O 1
ATOM 809 N N . PRO A 1 104 ? 6.263 -3.074 4.294 1.00 95.44 104 PRO A N 1
ATOM 810 C CA . PRO A 1 104 ? 5.255 -2.039 4.510 1.00 95.44 104 PRO A CA 1
ATOM 811 C C . PRO A 1 104 ? 3.969 -2.283 3.715 1.00 95.44 104 PRO A C 1
ATOM 813 O O . PRO A 1 104 ? 2.890 -1.964 4.215 1.00 95.44 104 PRO A O 1
ATOM 816 N N . SER A 1 105 ? 4.045 -2.906 2.531 1.00 94.50 105 SER A N 1
ATOM 817 C CA . SER A 1 105 ? 2.857 -3.258 1.737 1.00 94.50 105 SER A CA 1
ATOM 818 C C . SER A 1 105 ? 1.980 -4.294 2.439 1.00 94.50 105 SER A C 1
ATOM 820 O O . SER A 1 105 ? 0.755 -4.149 2.475 1.00 94.50 105 SER A O 1
ATOM 822 N N . ILE A 1 106 ? 2.590 -5.315 3.048 1.00 95.56 106 ILE A N 1
ATOM 823 C CA . ILE A 1 106 ? 1.865 -6.317 3.842 1.00 95.56 106 ILE A CA 1
ATOM 824 C C . ILE A 1 106 ? 1.306 -5.661 5.114 1.00 95.56 106 ILE A C 1
ATOM 826 O O . ILE A 1 106 ? 0.151 -5.898 5.482 1.00 95.56 106 ILE A O 1
ATOM 830 N N . ALA A 1 107 ? 2.085 -4.786 5.759 1.00 95.69 107 ALA A N 1
ATOM 831 C CA . ALA A 1 107 ? 1.688 -4.099 6.984 1.00 95.69 107 ALA A CA 1
ATOM 832 C C . ALA A 1 107 ? 0.469 -3.183 6.785 1.00 95.69 107 ALA A C 1
ATOM 834 O O . ALA A 1 107 ? -0.505 -3.281 7.535 1.00 95.69 107 ALA A O 1
ATOM 835 N N . ILE A 1 108 ? 0.471 -2.323 5.760 1.00 96.00 108 ILE A N 1
ATOM 836 C CA . ILE A 1 108 ? -0.670 -1.437 5.480 1.00 96.00 108 ILE A CA 1
ATOM 837 C C . ILE A 1 108 ? -1.903 -2.220 5.015 1.00 96.00 108 ILE A C 1
ATOM 839 O O . ILE A 1 108 ? -3.022 -1.895 5.412 1.00 96.00 108 ILE A O 1
ATOM 843 N N . SER A 1 109 ? -1.714 -3.301 4.254 1.00 95.50 109 SER A N 1
ATOM 844 C CA . SER A 1 109 ? -2.808 -4.197 3.861 1.00 95.50 109 SER A CA 1
ATOM 845 C C . SER A 1 109 ? -3.447 -4.874 5.080 1.00 95.50 109 SER A C 1
ATOM 847 O O . SER A 1 109 ? -4.665 -5.045 5.131 1.00 95.50 109 SER A O 1
ATOM 849 N N . ALA A 1 110 ? -2.656 -5.201 6.110 1.00 96.31 110 ALA A N 1
ATOM 850 C CA . ALA A 1 110 ? -3.154 -5.838 7.330 1.00 96.31 110 ALA A CA 1
ATOM 851 C C . ALA A 1 110 ? -3.993 -4.844 8.128 1.00 96.31 110 ALA A C 1
ATOM 853 O O . ALA A 1 110 ? -5.142 -5.131 8.456 1.00 96.31 110 ALA A O 1
ATOM 854 N N . ARG A 1 111 ? -3.467 -3.629 8.320 1.00 94.88 111 ARG A N 1
ATOM 855 C CA . ARG A 1 111 ? -4.181 -2.514 8.959 1.00 94.88 111 ARG A CA 1
ATOM 856 C C . ARG A 1 111 ? -5.462 -2.136 8.217 1.00 94.88 111 ARG A C 1
ATOM 858 O O . ARG A 1 111 ? -6.456 -1.760 8.841 1.00 94.88 111 ARG A O 1
ATOM 865 N N . ARG A 1 112 ? -5.476 -2.264 6.889 1.00 94.81 112 ARG A N 1
ATOM 866 C CA . ARG A 1 112 ? -6.679 -2.042 6.082 1.00 94.81 112 ARG A CA 1
ATOM 867 C C . ARG A 1 112 ? -7.740 -3.119 6.319 1.00 94.81 112 ARG A C 1
ATOM 869 O O . ARG A 1 112 ? -8.918 -2.785 6.418 1.00 94.81 112 ARG A O 1
ATOM 876 N N . LEU A 1 113 ? -7.344 -4.386 6.446 1.00 94.69 113 LEU A N 1
ATOM 877 C CA . LEU A 1 113 ? -8.267 -5.472 6.800 1.00 94.69 113 LEU A CA 1
ATOM 878 C C . LEU A 1 113 ? -8.793 -5.332 8.232 1.00 94.69 113 LEU A C 1
ATOM 880 O O . LEU A 1 113 ? -9.991 -5.508 8.463 1.00 94.69 113 LEU A O 1
ATOM 884 N N . HIS A 1 114 ? -7.936 -4.923 9.167 1.00 94.44 114 HIS A N 1
ATOM 885 C CA . HIS A 1 114 ? -8.331 -4.618 10.542 1.00 94.44 114 HIS A CA 1
ATOM 886 C C . HIS A 1 114 ? -9.413 -3.530 10.592 1.00 94.44 114 HIS A C 1
ATOM 888 O O . HIS A 1 114 ? -10.353 -3.617 11.380 1.00 94.44 114 HIS A O 1
ATOM 894 N N . ASP A 1 115 ? -9.352 -2.544 9.691 1.00 92.06 115 ASP A N 1
ATOM 895 C CA . ASP A 1 115 ? -10.352 -1.478 9.603 1.00 92.06 115 ASP A CA 1
ATOM 896 C C . ASP A 1 115 ? -11.756 -1.970 9.196 1.00 92.06 115 ASP A C 1
ATOM 898 O O . ASP A 1 115 ? -12.764 -1.363 9.560 1.00 92.06 115 ASP A O 1
ATOM 902 N N . VAL A 1 116 ? -11.845 -3.089 8.472 1.00 93.19 116 VAL A N 1
ATOM 903 C CA . VAL A 1 116 ? -13.121 -3.737 8.114 1.00 93.19 116 VAL A CA 1
ATOM 904 C C . VAL A 1 116 ? -13.492 -4.898 9.045 1.00 93.19 116 VAL A C 1
ATOM 906 O O . VAL A 1 116 ? -14.441 -5.630 8.753 1.00 93.19 116 VAL A O 1
ATOM 909 N N . GLY A 1 117 ? -12.773 -5.060 10.161 1.00 91.19 117 GLY A N 1
ATOM 910 C CA . GLY A 1 117 ? -13.017 -6.102 11.162 1.00 91.19 117 GLY A CA 1
ATOM 911 C C . GLY A 1 117 ? -12.568 -7.499 10.722 1.00 91.19 117 GLY A C 1
ATOM 912 O O . GLY A 1 117 ? -13.164 -8.497 11.121 1.00 91.19 117 GLY A O 1
ATOM 913 N N . ARG A 1 118 ? -11.560 -7.596 9.847 1.00 92.94 118 ARG A N 1
ATOM 914 C CA . ARG A 1 118 ? -10.975 -8.867 9.387 1.00 92.94 118 ARG A CA 1
ATOM 915 C C . ARG A 1 118 ? -9.527 -8.966 9.846 1.00 92.94 118 ARG A C 1
ATOM 917 O O . ARG A 1 118 ? -8.829 -7.965 9.868 1.00 92.94 118 ARG A O 1
ATOM 924 N N . SER A 1 119 ? -9.057 -10.168 10.171 1.00 94.12 119 SER A N 1
ATOM 925 C CA . SER A 1 119 ? -7.646 -10.385 10.510 1.00 94.12 119 SER A CA 1
ATOM 926 C C . SER A 1 119 ? -6.730 -10.145 9.302 1.00 94.12 119 SER A C 1
ATOM 928 O O . SER A 1 119 ? -7.096 -10.447 8.165 1.00 94.12 119 SER A O 1
ATOM 930 N N . GLY A 1 120 ? -5.509 -9.653 9.542 1.00 91.31 120 GLY A N 1
ATOM 931 C CA . GLY A 1 120 ? -4.513 -9.434 8.484 1.00 91.31 120 GLY A CA 1
ATOM 932 C C . GLY A 1 120 ? -4.149 -10.693 7.682 1.00 91.31 120 GLY A C 1
ATOM 933 O O . GLY A 1 120 ? -3.802 -10.593 6.509 1.00 91.31 120 GLY A O 1
ATOM 934 N N . TRP A 1 121 ? -4.318 -11.884 8.262 1.00 93.44 121 TRP A N 1
ATOM 935 C CA . TRP A 1 121 ? -4.086 -13.174 7.598 1.00 93.44 121 TRP A CA 1
ATOM 936 C C . TRP A 1 121 ? -4.973 -13.425 6.377 1.00 93.44 121 TRP A C 1
ATOM 938 O O . TRP A 1 121 ? -4.597 -14.198 5.497 1.00 93.44 121 TRP A O 1
ATOM 948 N N . TRP A 1 122 ? -6.116 -12.741 6.269 1.00 94.31 122 TRP A N 1
ATOM 949 C CA . TRP A 1 122 ? -6.973 -12.849 5.091 1.00 94.31 122 TRP A CA 1
ATOM 950 C C . TRP A 1 122 ? -6.281 -12.411 3.796 1.00 94.31 122 TRP A C 1
ATOM 952 O O . TRP A 1 122 ? -6.738 -12.809 2.733 1.00 94.31 122 TRP A O 1
ATOM 962 N N . GLN A 1 123 ? -5.156 -11.687 3.847 1.00 93.50 123 GLN A N 1
ATOM 963 C CA . GLN A 1 123 ? -4.352 -11.376 2.656 1.00 93.50 123 GLN A CA 1
ATOM 964 C C . GLN A 1 123 ? -3.910 -12.616 1.874 1.00 93.50 123 GLN A C 1
ATOM 966 O O . GLN A 1 123 ? -3.777 -12.546 0.655 1.00 93.50 123 GLN A O 1
ATOM 971 N N . LEU A 1 124 ? -3.720 -13.757 2.546 1.00 94.00 124 LEU A N 1
ATOM 972 C CA . LEU A 1 124 ? -3.267 -14.991 1.901 1.00 94.00 124 LEU A CA 1
ATOM 973 C C . LEU A 1 124 ? -4.263 -15.512 0.859 1.00 94.00 124 LEU A C 1
ATOM 975 O O . LEU A 1 124 ? -3.863 -16.185 -0.087 1.00 94.00 124 LEU A O 1
ATOM 979 N N . ILE A 1 125 ? -5.549 -15.156 0.960 1.00 93.81 125 ILE A N 1
ATOM 980 C CA . ILE A 1 125 ? -6.525 -15.532 -0.072 1.00 93.81 125 ILE A CA 1
ATOM 981 C C . ILE A 1 125 ? -6.203 -14.875 -1.418 1.00 93.81 125 ILE A C 1
ATOM 983 O O . ILE A 1 125 ? -6.642 -15.376 -2.448 1.00 93.81 125 ILE A O 1
ATOM 987 N N . GLY A 1 126 ? -5.416 -13.795 -1.433 1.00 90.19 126 GLY A N 1
ATOM 988 C CA . GLY A 1 126 ? -4.948 -13.136 -2.650 1.00 90.19 126 GLY A CA 1
ATOM 989 C C . GLY A 1 126 ? -4.055 -14.019 -3.523 1.00 90.19 126 GLY A C 1
ATOM 990 O O . GLY A 1 126 ? -3.951 -13.764 -4.717 1.00 90.19 126 GLY A O 1
ATOM 991 N N . PHE A 1 127 ? -3.482 -15.101 -2.979 1.00 91.19 127 PHE A N 1
ATOM 992 C CA . PHE A 1 127 ? -2.800 -16.121 -3.786 1.00 91.19 127 PHE A CA 1
ATOM 993 C C . PHE A 1 127 ? -3.766 -16.937 -4.657 1.00 91.19 127 PHE A C 1
ATOM 995 O O . PHE A 1 127 ? -3.339 -17.659 -5.554 1.00 91.19 127 PHE A O 1
ATOM 1002 N N . THR A 1 128 ? -5.073 -16.808 -4.425 1.00 92.69 128 THR A N 1
ATOM 1003 C CA . THR A 1 128 ? -6.115 -17.370 -5.282 1.00 92.69 128 THR A CA 1
ATOM 1004 C C . THR A 1 128 ? -6.683 -16.284 -6.192 1.00 92.69 128 THR A C 1
ATOM 1006 O O . THR A 1 128 ? -6.933 -15.159 -5.758 1.00 92.69 128 THR A O 1
ATOM 1009 N N . VAL A 1 129 ? -6.965 -16.629 -7.451 1.00 90.88 129 VAL A N 1
ATOM 1010 C CA . VAL A 1 129 ? -7.559 -15.692 -8.426 1.00 90.88 129 VAL A CA 1
ATOM 1011 C C . VAL A 1 129 ? -8.892 -15.126 -7.917 1.00 90.88 129 VAL A C 1
ATOM 1013 O O . VAL A 1 129 ? -9.164 -13.940 -8.067 1.00 90.88 129 VAL A O 1
ATOM 1016 N N . ILE A 1 130 ? -9.705 -15.955 -7.255 1.00 93.19 130 ILE A N 1
ATOM 1017 C CA . ILE A 1 130 ? -10.999 -15.547 -6.684 1.00 93.19 130 ILE A CA 1
ATOM 1018 C C . ILE A 1 130 ? -10.800 -14.618 -5.478 1.00 93.19 130 ILE A C 1
ATOM 1020 O O . ILE A 1 130 ? -11.503 -13.617 -5.334 1.00 93.19 130 ILE A O 1
ATOM 1024 N N . GLY A 1 131 ? -9.832 -14.920 -4.614 1.00 91.31 131 GLY A N 1
ATOM 1025 C CA . GLY A 1 131 ? -9.586 -14.152 -3.400 1.00 91.31 131 GLY A CA 1
ATOM 1026 C C . GLY A 1 131 ? -9.091 -12.728 -3.657 1.00 91.31 131 GLY A C 1
ATOM 1027 O O . GLY A 1 131 ? -9.368 -11.853 -2.839 1.00 91.31 131 GLY A O 1
ATOM 1028 N N . LEU A 1 132 ? -8.470 -12.448 -4.809 1.00 91.62 132 LEU A N 1
ATOM 1029 C CA . LEU A 1 132 ? -8.145 -11.076 -5.222 1.00 91.62 132 LEU A CA 1
ATOM 1030 C C . LEU A 1 132 ? -9.391 -10.183 -5.296 1.00 91.62 132 LEU A C 1
ATOM 1032 O O . LEU A 1 132 ? -9.369 -9.063 -4.788 1.00 91.62 132 LEU A O 1
ATOM 1036 N N . PHE A 1 133 ? -10.494 -10.681 -5.862 1.00 94.25 133 PHE A N 1
ATOM 1037 C CA . PHE A 1 133 ? -11.746 -9.921 -5.945 1.00 94.25 133 PHE A CA 1
ATOM 1038 C C . PHE A 1 133 ? -12.357 -9.674 -4.562 1.00 94.25 133 PHE A C 1
ATOM 1040 O O . PHE A 1 133 ? -12.850 -8.580 -4.284 1.00 94.25 133 PHE A O 1
ATOM 1047 N N . VAL A 1 134 ? -12.280 -10.667 -3.671 1.00 94.69 134 VAL A N 1
ATOM 1048 C CA . VAL A 1 134 ? -12.763 -10.549 -2.287 1.00 94.69 134 VAL A CA 1
ATOM 1049 C C . VAL A 1 134 ? -11.948 -9.514 -1.507 1.00 94.69 134 VAL A C 1
ATOM 1051 O O . VAL A 1 134 ? -12.524 -8.652 -0.840 1.00 94.69 134 VAL A O 1
ATOM 1054 N N . LEU A 1 135 ? -10.617 -9.552 -1.624 1.00 94.12 135 LEU A N 1
ATOM 1055 C CA . LEU A 1 135 ? -9.730 -8.571 -0.998 1.00 94.12 135 LEU A CA 1
ATOM 1056 C C . LEU A 1 135 ? -9.969 -7.168 -1.542 1.00 94.12 135 LEU A C 1
ATOM 1058 O O . LEU A 1 135 ? -10.095 -6.232 -0.758 1.00 94.12 135 LEU A O 1
ATOM 1062 N N . LEU A 1 136 ? -10.095 -7.024 -2.861 1.00 94.38 136 LEU A N 1
ATOM 1063 C CA . LEU A 1 136 ? -10.374 -5.740 -3.494 1.00 94.38 136 LEU A CA 1
ATOM 1064 C C . LEU A 1 136 ? -11.685 -5.138 -2.973 1.00 94.38 136 LEU A C 1
ATOM 1066 O O . LEU A 1 136 ? -11.723 -3.967 -2.592 1.00 94.38 136 LEU A O 1
ATOM 1070 N N . TYR A 1 137 ? -12.739 -5.953 -2.875 1.00 95.19 137 TYR A N 1
ATOM 1071 C CA . TYR A 1 137 ? -14.005 -5.539 -2.276 1.00 95.19 137 TYR A CA 1
ATOM 1072 C C . TYR A 1 137 ? -13.820 -5.043 -0.832 1.00 95.19 137 TYR A C 1
ATOM 1074 O O . TYR A 1 137 ? -14.315 -3.970 -0.475 1.00 95.19 137 TYR A O 1
ATOM 1082 N N . TRP A 1 138 ? -13.066 -5.769 -0.002 1.00 94.50 138 TRP A N 1
ATOM 1083 C CA . TRP A 1 138 ? -12.778 -5.345 1.372 1.00 94.50 138 TRP A CA 1
ATOM 1084 C C . TRP A 1 138 ? -11.915 -4.084 1.450 1.00 94.50 138 TRP A C 1
ATOM 1086 O O . TRP A 1 138 ? -12.184 -3.222 2.287 1.00 94.50 138 TRP A O 1
ATOM 1096 N N . TYR A 1 139 ? -10.946 -3.907 0.556 1.00 94.00 139 TYR A N 1
ATOM 1097 C CA . TYR A 1 139 ? -10.125 -2.699 0.498 1.00 94.00 139 TYR A CA 1
ATOM 1098 C C . TYR A 1 139 ? -10.938 -1.453 0.120 1.00 94.00 139 TYR A C 1
ATOM 1100 O O . TYR A 1 139 ? -10.689 -0.372 0.669 1.00 94.00 139 TYR A O 1
ATOM 1108 N N . CYS A 1 140 ? -11.967 -1.598 -0.719 1.00 94.19 140 CYS A N 1
ATOM 1109 C CA . CYS A 1 140 ? -12.901 -0.526 -1.076 1.00 94.19 140 CYS A CA 1
ATOM 1110 C C . CYS A 1 140 ? -13.947 -0.214 0.011 1.00 94.19 140 CYS A C 1
ATOM 1112 O O . CYS A 1 140 ? -14.412 0.924 0.112 1.00 94.19 140 CYS A O 1
ATOM 1114 N N . LYS A 1 141 ? -14.336 -1.202 0.826 1.00 92.69 141 LYS A N 1
ATOM 1115 C CA . LYS A 1 141 ? -15.441 -1.081 1.792 1.00 92.69 141 LYS A CA 1
ATOM 1116 C C . LYS A 1 141 ? -15.170 -0.009 2.865 1.00 92.69 141 LYS A C 1
ATOM 1118 O O . LYS A 1 141 ? -14.064 0.042 3.392 1.00 92.69 141 LYS A O 1
ATOM 1123 N N . PRO A 1 142 ? -16.144 0.824 3.283 1.00 88.50 142 PRO A N 1
ATOM 1124 C CA . PRO A 1 142 ? -15.965 1.680 4.458 1.00 88.50 142 PRO A CA 1
ATOM 1125 C C . PRO A 1 142 ? -15.550 0.869 5.696 1.00 88.50 142 PRO A C 1
ATOM 1127 O O . PRO A 1 142 ? -16.117 -0.191 5.965 1.00 88.50 142 PRO A O 1
ATOM 1130 N N . GLY A 1 143 ? -14.568 1.378 6.442 1.00 86.00 143 GLY A N 1
ATOM 1131 C CA . GLY A 1 143 ? -14.216 0.833 7.752 1.00 86.00 143 GLY A CA 1
ATOM 1132 C C . GLY A 1 143 ? -15.304 1.041 8.794 1.00 86.00 143 GLY A C 1
ATOM 1133 O O . GLY A 1 143 ? -16.193 1.872 8.609 1.00 86.00 143 GLY A O 1
ATOM 1134 N N . GLN A 1 144 ? -15.203 0.311 9.899 1.00 86.00 144 GLN A N 1
ATOM 1135 C CA . GLN A 1 144 ? -16.135 0.418 11.022 1.00 86.00 144 GLN A CA 1
ATOM 1136 C C . GLN A 1 144 ? -15.928 1.739 11.778 1.00 86.00 144 GLN A C 1
ATOM 1138 O O . GLN A 1 144 ? -14.802 2.117 12.054 1.00 86.00 144 GLN A O 1
ATOM 1143 N N . GLU A 1 145 ? -16.988 2.458 12.132 1.00 82.62 145 GLU A N 1
ATOM 1144 C CA . GLU A 1 145 ? -16.840 3.715 12.897 1.00 82.62 145 GLU A CA 1
ATOM 1145 C C . GLU A 1 145 ? -16.683 3.459 14.400 1.00 82.62 145 GLU A C 1
ATOM 1147 O O . GLU A 1 145 ? -16.096 4.253 15.128 1.00 82.62 145 GLU A O 1
ATOM 1152 N N . GLN A 1 146 ? -17.184 2.316 14.864 1.00 80.69 146 GLN A N 1
ATOM 1153 C CA . GLN A 1 146 ? -17.033 1.888 16.245 1.00 80.69 146 GLN A CA 1
ATOM 1154 C C . GLN A 1 146 ? -15.626 1.335 16.486 1.00 80.69 146 GLN A C 1
ATOM 1156 O O . GLN A 1 146 ? -14.955 0.829 15.574 1.00 80.69 146 GLN A O 1
ATOM 1161 N N . THR A 1 147 ? -15.196 1.415 17.745 1.00 84.75 147 THR A N 1
ATOM 1162 C CA . THR A 1 147 ? -14.018 0.682 18.202 1.00 84.75 147 THR A CA 1
ATOM 1163 C C . THR A 1 147 ? -14.226 -0.806 17.933 1.00 84.75 147 THR A C 1
ATOM 1165 O O . THR A 1 147 ? -15.305 -1.341 18.185 1.00 84.75 147 THR A O 1
ATOM 1168 N N . ASN A 1 148 ? -13.210 -1.460 17.383 1.00 84.44 148 ASN A N 1
ATOM 1169 C CA . ASN A 1 148 ? -13.223 -2.897 17.133 1.00 84.44 148 ASN A CA 1
ATOM 1170 C C . ASN A 1 148 ? -12.045 -3.560 17.854 1.00 84.44 148 ASN A C 1
ATOM 1172 O O . ASN A 1 148 ? -11.279 -2.885 18.544 1.00 84.44 148 ASN A O 1
ATOM 1176 N N . ASP A 1 149 ? -11.881 -4.870 17.674 1.00 85.94 149 ASP A N 1
ATOM 1177 C CA . ASP A 1 149 ? -10.814 -5.658 18.311 1.00 85.94 149 ASP A CA 1
ATOM 1178 C C . ASP A 1 149 ? -9.394 -5.159 17.977 1.00 85.94 149 ASP A C 1
ATOM 1180 O O . ASP A 1 149 ? -8.428 -5.515 18.648 1.00 85.94 149 ASP A O 1
ATOM 1184 N N . PHE A 1 150 ? -9.257 -4.315 16.949 1.00 85.44 150 PHE A N 1
ATOM 1185 C CA . PHE A 1 150 ? -7.995 -3.740 16.485 1.00 85.44 150 PHE A CA 1
ATOM 1186 C C . PHE A 1 150 ? -7.788 -2.279 16.920 1.00 85.44 150 PHE A C 1
ATOM 1188 O O . PHE A 1 150 ? -6.792 -1.664 16.532 1.00 85.44 150 PHE A O 1
ATOM 1195 N N . GLY A 1 151 ? -8.705 -1.726 17.722 1.00 84.56 151 GLY A N 1
ATOM 1196 C CA . GLY A 1 151 ? -8.613 -0.398 18.326 1.00 84.56 151 GLY A CA 1
ATOM 1197 C C . GLY A 1 151 ? -9.656 0.613 17.834 1.00 84.56 151 GLY A C 1
ATOM 1198 O O . GLY A 1 151 ? -10.582 0.305 17.071 1.00 84.56 151 GLY A O 1
ATOM 1199 N N . ALA A 1 152 ? -9.488 1.853 18.302 1.00 85.25 152 ALA A N 1
ATOM 1200 C CA . ALA A 1 152 ? -10.321 2.994 17.924 1.00 85.25 152 ALA A CA 1
ATOM 1201 C C . ALA A 1 152 ? -10.186 3.328 16.427 1.00 85.25 152 ALA A C 1
ATOM 1203 O O . ALA A 1 152 ? -9.197 2.956 15.798 1.00 85.25 152 ALA A O 1
ATOM 1204 N N . ASP A 1 153 ? -11.159 4.049 15.857 1.00 83.88 153 ASP A N 1
ATOM 1205 C CA . ASP A 1 153 ? -11.182 4.441 14.435 1.00 83.88 153 ASP A CA 1
ATOM 1206 C C . ASP A 1 153 ? -10.161 5.549 14.083 1.00 83.88 153 ASP A C 1
ATOM 1208 O O . ASP A 1 153 ? -10.505 6.576 13.507 1.00 83.88 153 ASP A O 1
ATOM 1212 N N . VAL A 1 154 ? -8.891 5.346 14.433 1.00 86.31 154 VAL A N 1
ATOM 1213 C CA . VAL A 1 154 ? -7.784 6.290 14.231 1.00 86.31 154 VAL A CA 1
ATOM 1214 C C . VAL A 1 154 ? -6.769 5.732 13.234 1.00 86.31 154 VAL A C 1
ATOM 1216 O O . VAL A 1 154 ? -6.506 4.529 13.201 1.00 86.31 154 VAL A O 1
ATOM 1219 N N . GLU A 1 155 ? -6.188 6.603 12.405 1.00 88.12 155 GLU A N 1
ATOM 1220 C CA . GLU A 1 155 ? -5.117 6.204 11.487 1.00 88.12 155 GLU A CA 1
ATOM 1221 C C . GLU A 1 155 ? -3.842 5.862 12.270 1.00 88.12 155 GLU A C 1
ATOM 1223 O O . GLU A 1 155 ? -3.347 6.656 13.077 1.00 88.12 155 GLU A O 1
ATOM 1228 N N . ALA A 1 156 ? -3.276 4.686 12.004 1.00 85.12 156 ALA A N 1
ATOM 1229 C CA . ALA A 1 156 ? -2.029 4.256 12.619 1.00 85.12 156 ALA A CA 1
ATOM 1230 C C . ALA A 1 156 ? -0.890 5.259 12.349 1.00 85.12 156 ALA A C 1
ATOM 1232 O O . ALA A 1 156 ? -0.645 5.675 11.215 1.00 85.12 156 ALA A O 1
ATOM 1233 N N . GLY A 1 157 ? -0.169 5.647 13.401 1.00 82.19 157 GLY A N 1
ATOM 1234 C CA . GLY A 1 157 ? 0.896 6.653 13.340 1.00 82.19 157 GLY A CA 1
ATOM 1235 C C . GLY A 1 157 ? 0.424 8.109 13.453 1.00 82.19 157 GLY A C 1
ATOM 1236 O O . GLY A 1 157 ? 1.283 8.993 13.503 1.00 82.19 157 GLY A O 1
ATOM 1237 N N . ARG A 1 158 ? -0.893 8.361 13.523 1.00 79.81 158 ARG A N 1
ATOM 1238 C CA . ARG A 1 158 ? -1.484 9.629 13.997 1.00 79.81 158 ARG A CA 1
ATOM 1239 C C . ARG A 1 158 ? -2.003 9.553 15.445 1.00 79.81 158 ARG A C 1
ATOM 1241 O O . ARG A 1 158 ? -2.400 10.583 15.980 1.00 79.81 158 ARG A O 1
ATOM 1248 N N . ALA A 1 159 ? -2.029 8.351 16.023 1.00 58.31 159 ALA A N 1
ATOM 1249 C CA . ALA A 1 159 ? -2.386 8.091 17.417 1.00 58.31 159 ALA A CA 1
ATOM 1250 C C . ALA A 1 159 ? -1.258 8.467 18.387 1.00 58.31 159 ALA A C 1
ATOM 1252 O O . ALA A 1 159 ? -0.077 8.371 17.972 1.00 58.31 159 ALA A O 1
#

Secondary structure (DSSP, 8-state):
------S-S--------TTTHHHHTTS-GGGGS-SGGG---HHHHHHHHHHTTT--SSB--HHHHHHHHHHHHHHHHHHHHHHHHHTGGG-HHHHHHHHHHHHHHHHHHHHHHHHTT--GGGGGGGGSHHHHHHHHHHHHSPPPSS-BTTBSS-BTTT-

Foldseek 3Di:
DDDPPPDDDPPPPVPDDPVCVVVVVPPDPCPPPPVPLQPADLVRLVVLLVVCVQPQFAAHHLNSLVSVVVVLVVVLVVQCVVCCVPPNRPSPVVVVVCVSRVNSNLSNLQRLCVQQVHGSVLCVLVVPPVSVVVSVVSSPDHGDCCAYPRGHPGHPPSD

pLDDT: mean 82.95, std 16.13, range [45.03, 96.94]

Radius of gyration: 24.83 Å; chains: 1; bounding box: 60×63×73 Å